Protein AF-M0ZTT5-F1 (afdb_monomer)

InterPro domains:
  IPR008390 AWPM-19-like [PF05512] (2-71)
  IPR008390 AWPM-19-like [PTHR33294] (6-71)

Nearest PDB structures (foldseek):
  6n63-assembly1_A-2  TM=5.335E-01  e=5.271E+00  Bacillus thermotolerans

Organism: Solanum tuberosum (NCBI:txid4113)

Secondary structure (DSSP, 8-state):
-PPPGGGSSS--SSS-TTHHHHHHHHHHHHHHHHHHHHHHHHHHHHT-GGGHHHHHHHHHHHHHHHHHHH-

Foldseek 3Di:
DDDPQVPDPDRDPDDDPCLVVLVVLLVQLVVLLVVLVVLVVVCVVPVDPVSVVVSVVSNVSSVVSNVVSVD

Solvent-accessible surface area (backbone atoms only — not comparable to full-atom values): 4023 Å² total; per-residue (Å²): 133,86,75,69,72,78,80,45,102,76,69,60,96,74,74,56,91,60,53,65,57,27,53,54,34,37,52,52,13,50,53,36,36,54,52,16,50,52,40,44,53,52,27,71,76,64,77,45,79,81,40,54,63,59,19,52,52,29,41,50,52,14,51,53,26,41,51,63,31,73,110

Radius of gyration: 19.21 Å; Cα contacts (8 Å, |Δi|>4): 53; chains: 1; bounding box: 41×23×56 Å

pLDDT: mean 71.97, std 9.4, range [44.03, 86.12]

Structure (mmCIF, N/CA/C/O backbone):
data_AF-M0ZTT5-F1
#
_entry.id   AF-M0ZTT5-F1
#
loop_
_atom_site.group_PDB
_atom_site.id
_atom_site.type_symbol
_atom_site.label_atom_id
_atom_site.label_alt_id
_atom_site.label_comp_id
_atom_site.label_asym_id
_atom_site.label_entity_id
_atom_site.label_seq_id
_atom_site.pdbx_PDB_ins_code
_atom_site.Cartn_x
_atom_site.Cartn_y
_atom_site.Cartn_z
_atom_site.occupancy
_atom_site.B_iso_or_equiv
_atom_site.auth_seq_id
_atom_site.auth_comp_id
_atom_site.auth_asym_id
_atom_site.auth_atom_id
_atom_site.pdbx_PDB_model_num
ATOM 1 N N . MET A 1 1 ? -19.608 15.592 34.006 1.00 44.03 1 MET A N 1
ATOM 2 C CA . MET A 1 1 ? -20.587 14.503 33.820 1.00 44.03 1 MET A CA 1
ATOM 3 C C . MET A 1 1 ? -20.163 13.763 32.574 1.00 44.03 1 MET A C 1
ATOM 5 O O . MET A 1 1 ? -20.251 14.325 31.491 1.00 44.03 1 MET A O 1
ATOM 9 N N . GLU A 1 2 ? -19.582 12.585 32.752 1.00 52.78 2 GLU A N 1
ATOM 10 C CA . GLU A 1 2 ? -19.129 11.743 31.648 1.00 52.78 2 GLU A CA 1
ATOM 11 C C . GLU A 1 2 ? -20.369 11.129 30.993 1.00 52.78 2 GLU A C 1
ATOM 13 O O . GLU A 1 2 ? -21.172 10.478 31.663 1.00 52.78 2 GLU A O 1
ATOM 18 N N . LEU A 1 3 ? -20.596 11.441 29.718 1.00 63.62 3 LEU A N 1
ATOM 19 C CA . LEU A 1 3 ? -21.742 10.925 28.978 1.00 63.62 3 LEU A CA 1
ATOM 20 C C . LEU A 1 3 ? -21.484 9.445 28.660 1.00 63.62 3 LEU A C 1
ATOM 22 O O . LEU A 1 3 ? -20.404 9.117 28.164 1.00 63.62 3 LEU A O 1
ATOM 26 N N . PRO A 1 4 ? -22.438 8.542 28.939 1.00 64.44 4 PRO A N 1
ATOM 27 C CA . PRO A 1 4 ? -22.243 7.118 28.718 1.00 64.44 4 PRO A CA 1
ATOM 28 C C . PRO A 1 4 ? -21.994 6.843 27.228 1.00 64.44 4 PRO A C 1
ATOM 30 O O . PRO A 1 4 ? -22.661 7.386 26.346 1.00 64.44 4 PRO A O 1
ATOM 33 N N . ALA A 1 5 ? -21.016 5.984 26.936 1.00 59.78 5 ALA A N 1
ATOM 34 C CA . ALA A 1 5 ? -20.459 5.799 25.593 1.00 59.78 5 ALA A CA 1
ATOM 35 C C . ALA A 1 5 ? -21.413 5.145 24.567 1.00 59.78 5 ALA A C 1
ATOM 37 O O . ALA A 1 5 ? -21.072 4.989 23.398 1.00 59.78 5 ALA A O 1
ATOM 38 N N . HIS A 1 6 ? -22.627 4.802 24.997 1.00 58.59 6 HIS A N 1
ATOM 39 C CA . HIS A 1 6 ? -23.703 4.238 24.183 1.00 58.59 6 HIS A CA 1
ATOM 40 C C . HIS A 1 6 ? -24.556 5.274 23.423 1.00 58.59 6 HIS A C 1
ATOM 42 O O . HIS A 1 6 ? -25.470 4.884 22.702 1.00 58.59 6 HIS A O 1
ATOM 48 N N . PHE A 1 7 ? -24.299 6.580 23.579 1.00 57.53 7 PHE A N 1
ATOM 49 C CA . PHE A 1 7 ? -25.096 7.634 22.926 1.00 57.53 7 PHE A CA 1
ATOM 50 C C . PHE A 1 7 ? -24.757 7.866 21.449 1.00 57.53 7 PHE A C 1
ATOM 52 O O . PHE A 1 7 ? -25.513 8.537 20.747 1.00 57.53 7 PHE A O 1
ATOM 59 N N . SER A 1 8 ? -23.642 7.317 20.966 1.00 58.22 8 SER A N 1
ATOM 60 C CA . SER A 1 8 ? -23.284 7.370 19.553 1.00 58.22 8 SER A CA 1
ATOM 61 C C . SER A 1 8 ? -23.542 5.998 18.922 1.00 58.22 8 SER A C 1
ATOM 63 O O . SER A 1 8 ? -23.030 5.005 19.441 1.00 58.22 8 SER A O 1
ATOM 65 N N . PRO A 1 9 ? -24.288 5.900 17.807 1.00 63.12 9 PRO A N 1
ATOM 66 C CA . PRO A 1 9 ? -24.589 4.627 17.141 1.00 63.12 9 PRO A CA 1
ATOM 67 C C . PRO A 1 9 ? -23.351 3.899 16.584 1.00 63.12 9 PRO A C 1
ATOM 69 O O . PRO A 1 9 ? -23.476 2.804 16.044 1.00 63.12 9 PRO A O 1
ATOM 72 N N . ILE A 1 10 ? -22.154 4.477 16.727 1.00 58.88 10 ILE A N 1
ATOM 73 C CA . ILE A 1 10 ? -20.879 3.842 16.407 1.00 58.88 10 ILE A CA 1
ATOM 74 C C . ILE A 1 10 ? -19.970 3.947 17.639 1.00 58.88 10 ILE A C 1
ATOM 76 O O . ILE A 1 10 ? -19.291 4.951 17.856 1.00 58.88 10 ILE A O 1
ATOM 80 N N . TYR A 1 11 ? -20.011 2.914 18.481 1.00 61.69 11 TYR A N 1
ATOM 81 C CA . TYR A 1 11 ? -19.143 2.762 19.648 1.00 61.69 11 TYR A CA 1
ATOM 82 C C . TYR A 1 11 ? -17.865 2.033 19.226 1.00 61.69 11 TYR A C 1
ATOM 84 O O . TYR A 1 11 ? -17.917 0.882 18.795 1.00 61.69 11 TYR A O 1
ATOM 92 N N . PHE A 1 12 ? -16.722 2.712 19.335 1.00 63.00 12 PHE A N 1
ATOM 93 C CA . PHE A 1 12 ? -15.407 2.155 19.025 1.00 63.00 12 PHE A CA 1
ATOM 94 C C . PHE A 1 12 ? -14.697 1.775 20.333 1.00 63.00 12 PHE A C 1
ATOM 96 O O . PHE A 1 12 ? -14.102 2.644 20.968 1.00 63.00 12 PHE A O 1
ATOM 103 N N . PRO A 1 13 ? -14.756 0.503 20.773 1.00 62.97 13 PRO A N 1
ATOM 104 C CA . PRO A 1 13 ? -14.118 0.064 22.017 1.00 62.97 13 PRO A CA 1
ATOM 105 C C . PRO A 1 13 ? -12.587 0.233 22.003 1.00 62.97 13 PRO A C 1
ATOM 107 O O . PRO A 1 13 ? -11.984 0.357 23.065 1.00 62.97 13 PRO A O 1
ATOM 110 N N . ILE A 1 14 ? -11.965 0.270 20.814 1.00 65.88 14 ILE A N 1
ATOM 111 C CA . ILE A 1 14 ? -10.562 0.637 20.562 1.00 65.88 14 ILE A CA 1
ATOM 112 C C . ILE A 1 14 ? -10.507 1.390 19.218 1.00 65.88 14 ILE A C 1
ATOM 114 O O . ILE A 1 14 ? -11.081 0.922 18.235 1.00 65.88 14 ILE A O 1
ATOM 118 N N . GLY A 1 15 ? -9.797 2.524 19.158 1.00 63.19 15 GLY A N 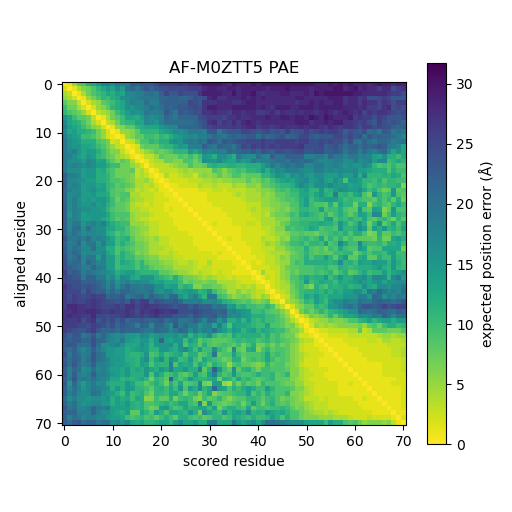1
ATOM 119 C CA . GLY A 1 15 ? -9.629 3.337 17.940 1.00 63.19 15 GLY A CA 1
ATOM 120 C C . GLY A 1 15 ? -10.576 4.542 17.848 1.00 63.19 15 GLY A C 1
ATOM 121 O O . GLY A 1 15 ? -11.414 4.761 18.719 1.00 63.19 15 GLY A O 1
ATOM 122 N N . ASN A 1 16 ? -10.419 5.360 16.805 1.00 73.06 16 ASN A N 1
ATOM 123 C CA . ASN A 1 16 ? -11.263 6.531 16.538 1.00 73.06 16 ASN A CA 1
ATOM 124 C C . ASN A 1 16 ? -11.999 6.367 15.196 1.00 73.06 16 ASN A C 1
ATOM 126 O O . ASN A 1 16 ? -11.665 5.496 14.394 1.00 73.06 16 ASN A O 1
ATOM 130 N N . ALA A 1 17 ? -12.984 7.225 14.912 1.00 69.56 17 ALA A N 1
ATOM 131 C CA . ALA A 1 17 ? -13.726 7.171 13.646 1.00 69.56 17 ALA A CA 1
ATOM 132 C C . ALA A 1 17 ? -12.824 7.297 12.394 1.00 69.56 17 ALA A C 1
ATOM 134 O O . ALA A 1 17 ? -13.239 6.916 11.303 1.00 69.56 17 ALA A O 1
ATOM 135 N N . ALA A 1 18 ? -11.588 7.794 12.544 1.00 66.88 18 ALA A N 1
ATOM 136 C CA . ALA A 1 18 ? -10.611 7.922 11.467 1.00 66.88 18 ALA A CA 1
ATOM 137 C C . ALA A 1 18 ? -9.854 6.612 11.166 1.00 66.88 18 ALA A C 1
ATOM 139 O O . ALA A 1 18 ? -9.393 6.421 10.042 1.00 66.88 18 ALA A O 1
ATOM 140 N N . THR A 1 19 ? -9.760 5.680 12.124 1.00 71.31 19 THR A N 1
ATOM 141 C CA . THR A 1 19 ? -9.006 4.421 11.978 1.00 71.31 19 THR A CA 1
ATOM 142 C C . THR A 1 19 ? -9.477 3.600 10.771 1.00 71.31 19 THR A C 1
ATOM 144 O O . THR A 1 19 ? -8.652 3.053 10.045 1.00 71.31 19 THR A O 1
ATOM 147 N N . GLY A 1 20 ? -10.785 3.576 10.487 1.00 71.06 20 GLY A N 1
ATOM 148 C CA . GLY A 1 20 ? -11.323 2.896 9.303 1.00 71.06 20 GLY A CA 1
ATOM 149 C C . GLY A 1 20 ? -10.837 3.493 7.976 1.00 71.06 20 GLY A C 1
ATOM 150 O O . GLY A 1 20 ? -10.526 2.7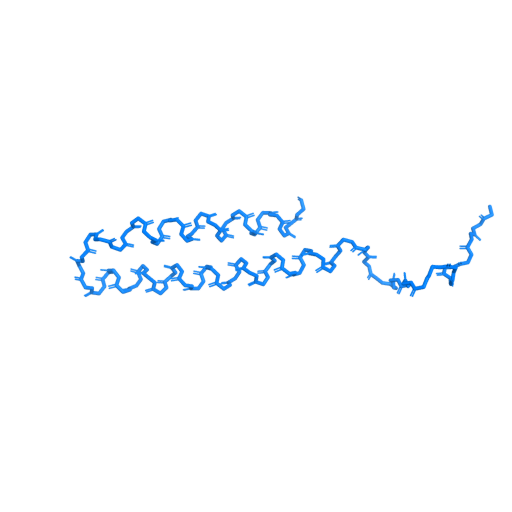50 7.048 1.00 71.06 20 GLY A O 1
ATOM 151 N N . PHE A 1 21 ? -10.705 4.819 7.892 1.00 77.06 21 PHE A N 1
ATOM 152 C CA . PHE A 1 21 ? -10.210 5.493 6.688 1.00 77.06 21 PHE A CA 1
ATOM 153 C C . PHE A 1 21 ? -8.720 5.212 6.459 1.00 77.06 21 PHE A C 1
ATOM 155 O O . PHE A 1 21 ? -8.324 4.885 5.340 1.00 77.06 21 PHE A O 1
ATOM 162 N N . PHE A 1 22 ? -7.905 5.245 7.518 1.00 72.88 22 PHE A N 1
ATOM 163 C CA . PHE A 1 22 ? -6.472 4.937 7.440 1.00 72.88 22 PHE A CA 1
ATOM 164 C C . PHE A 1 22 ? -6.192 3.513 6.935 1.00 72.88 22 PHE A C 1
ATOM 166 O O . PHE A 1 22 ? -5.300 3.317 6.109 1.00 72.88 22 PHE A O 1
ATOM 173 N N . VAL A 1 23 ? -6.997 2.525 7.345 1.00 80.25 23 VAL A N 1
ATOM 174 C CA . VAL A 1 23 ? -6.879 1.133 6.866 1.00 80.25 23 VAL A CA 1
ATOM 175 C C . VAL A 1 23 ? -7.120 1.029 5.357 1.00 80.25 23 VAL A C 1
ATOM 177 O O . VAL A 1 23 ? -6.400 0.307 4.666 1.00 80.25 23 VAL A O 1
ATOM 180 N N . VAL A 1 24 ? -8.096 1.768 4.822 1.00 84.69 24 VAL A N 1
ATOM 181 C CA . VAL A 1 24 ? -8.370 1.783 3.377 1.00 84.69 24 VAL A CA 1
ATOM 182 C C . VAL A 1 24 ? -7.188 2.383 2.613 1.00 84.69 24 VAL A C 1
ATOM 184 O O . VAL A 1 24 ? -6.746 1.796 1.625 1.00 84.69 24 VAL A O 1
ATOM 187 N N . PHE A 1 25 ? -6.615 3.491 3.094 1.00 77.56 25 PHE A N 1
ATOM 188 C CA . PHE A 1 25 ? -5.420 4.079 2.480 1.00 77.56 25 PHE A CA 1
ATOM 189 C C . PHE A 1 25 ? -4.220 3.124 2.516 1.00 77.56 25 PHE A C 1
ATOM 191 O O . PHE A 1 25 ? -3.544 2.973 1.498 1.00 77.56 25 PHE A O 1
ATOM 198 N N . ALA A 1 26 ? -4.009 2.412 3.628 1.00 78.06 26 ALA A N 1
ATOM 199 C CA . ALA A 1 26 ? -2.943 1.417 3.756 1.00 78.06 26 ALA A CA 1
ATOM 200 C C . ALA A 1 26 ? -3.097 0.255 2.757 1.00 78.06 26 ALA A C 1
ATOM 202 O O . ALA A 1 26 ? -2.119 -0.169 2.138 1.00 78.06 26 ALA A O 1
ATOM 203 N N . LEU A 1 27 ? -4.323 -0.242 2.558 1.00 84.81 27 LEU A N 1
ATOM 204 C CA . LEU A 1 27 ? -4.595 -1.314 1.594 1.00 84.81 27 LEU A CA 1
ATOM 205 C C . LEU A 1 27 ? -4.316 -0.872 0.154 1.00 84.81 27 LEU A C 1
ATOM 207 O O . LEU A 1 27 ? -3.673 -1.607 -0.598 1.00 84.81 27 LEU A O 1
ATOM 211 N N . ILE A 1 28 ? -4.746 0.336 -0.224 1.00 86.00 28 ILE A N 1
ATOM 212 C CA . ILE A 1 28 ? -4.480 0.873 -1.566 1.00 86.00 28 ILE A CA 1
ATOM 213 C C . ILE A 1 28 ? -2.970 1.092 -1.749 1.00 86.00 28 ILE A C 1
ATOM 215 O O . ILE A 1 28 ? -2.423 0.690 -2.776 1.00 86.00 28 ILE A O 1
ATOM 219 N N . ALA A 1 29 ? -2.278 1.645 -0.745 1.00 82.94 29 ALA A N 1
ATOM 220 C CA . ALA A 1 29 ? -0.827 1.832 -0.772 1.00 82.94 29 ALA A CA 1
ATOM 221 C C . ALA A 1 29 ? -0.084 0.518 -1.053 1.00 82.94 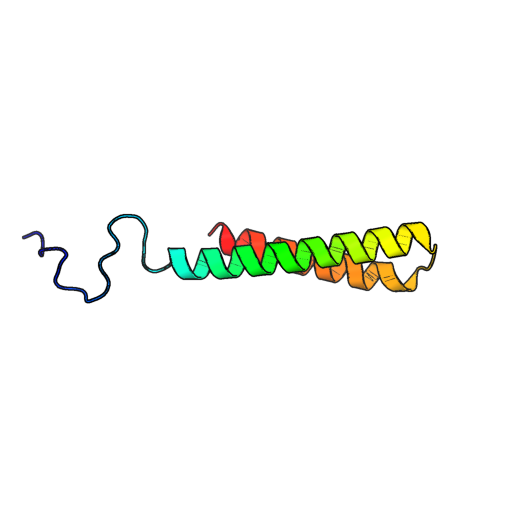29 ALA A C 1
ATOM 223 O O . ALA A 1 29 ? 0.798 0.470 -1.912 1.00 82.94 29 ALA A O 1
ATOM 224 N N . GLY A 1 30 ? -0.486 -0.559 -0.371 1.00 81.19 30 GLY A N 1
ATOM 225 C CA . GLY 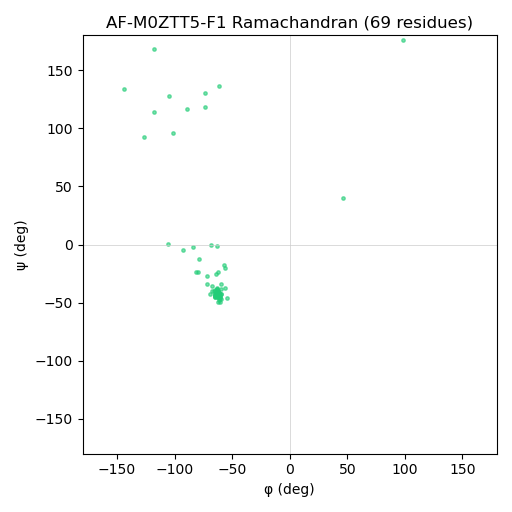A 1 30 ? 0.089 -1.889 -0.551 1.00 81.19 30 GLY A CA 1
ATOM 226 C C . GLY A 1 30 ? -0.097 -2.429 -1.970 1.00 81.19 30 GLY A C 1
ATOM 227 O O . GLY A 1 30 ? 0.872 -2.873 -2.586 1.00 81.19 30 GLY A O 1
ATOM 228 N N . VAL A 1 31 ? -1.312 -2.346 -2.525 1.00 85.94 31 VAL A N 1
ATOM 229 C CA . VAL A 1 31 ? -1.599 -2.816 -3.895 1.00 85.94 31 VAL A CA 1
ATOM 230 C C . VAL A 1 31 ? -0.777 -2.047 -4.929 1.00 85.94 31 VAL A C 1
ATOM 232 O O . VAL A 1 31 ? -0.160 -2.656 -5.808 1.00 85.94 31 VAL A O 1
ATOM 235 N N . VAL A 1 32 ? -0.723 -0.719 -4.806 1.00 86.12 32 VAL A N 1
ATOM 236 C CA . VAL A 1 32 ? 0.059 0.126 -5.717 1.00 86.12 32 VAL A CA 1
ATOM 237 C C . VAL A 1 32 ? 1.558 -0.177 -5.585 1.00 86.12 32 VAL A C 1
ATOM 239 O O . VAL A 1 32 ? 2.253 -0.273 -6.597 1.00 86.12 32 VAL A O 1
ATOM 242 N N . GLY A 1 33 ? 2.051 -0.413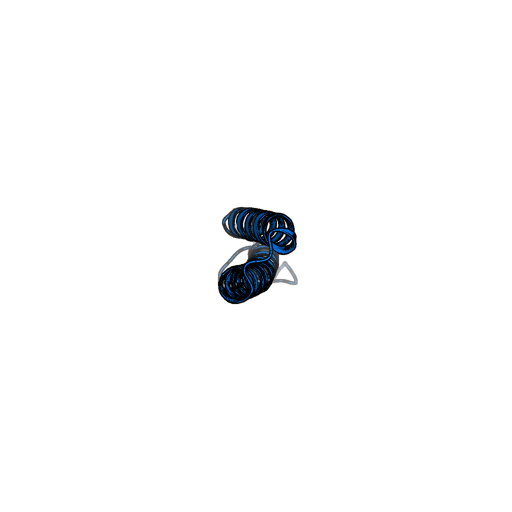 -4.366 1.00 81.94 33 GLY A N 1
ATOM 243 C CA . GLY A 1 33 ? 3.437 -0.813 -4.119 1.00 81.94 33 GLY A CA 1
ATOM 244 C C . GLY A 1 33 ? 3.800 -2.138 -4.795 1.00 81.94 33 GLY A C 1
ATOM 245 O O . GLY A 1 33 ? 4.813 -2.221 -5.490 1.00 81.94 33 GLY A O 1
ATOM 246 N N . VAL A 1 34 ? 2.945 -3.159 -4.676 1.00 79.12 34 VAL A N 1
ATOM 247 C CA . VAL A 1 34 ? 3.147 -4.460 -5.342 1.00 79.12 34 VAL A CA 1
ATOM 248 C C . VAL A 1 34 ? 3.144 -4.310 -6.867 1.00 79.12 34 VAL A C 1
ATOM 250 O O . VAL A 1 34 ? 4.025 -4.855 -7.536 1.00 79.12 34 VAL A O 1
ATOM 253 N N . ALA A 1 35 ? 2.215 -3.529 -7.428 1.00 80.44 35 ALA A N 1
ATOM 254 C CA . ALA A 1 35 ? 2.172 -3.250 -8.865 1.00 80.44 35 ALA A CA 1
ATOM 255 C C . ALA A 1 35 ? 3.434 -2.513 -9.353 1.00 80.44 35 ALA A C 1
ATOM 257 O O . ALA A 1 35 ? 3.987 -2.854 -10.401 1.00 80.44 35 ALA A O 1
ATOM 258 N N . SER A 1 36 ? 3.937 -1.559 -8.564 1.00 79.56 36 SER A N 1
ATOM 259 C CA . SER A 1 36 ? 5.192 -0.854 -8.837 1.00 79.56 36 SER A CA 1
ATOM 260 C C . SER A 1 36 ? 6.387 -1.807 -8.883 1.00 79.56 36 SER A C 1
ATOM 262 O O . SER A 1 36 ? 7.206 -1.725 -9.800 1.00 79.56 36 SER A O 1
ATOM 264 N N . VAL A 1 37 ? 6.489 -2.726 -7.916 1.00 78.44 37 VAL A N 1
ATOM 265 C CA . VAL A 1 37 ? 7.564 -3.730 -7.865 1.00 78.44 37 VAL A CA 1
ATOM 266 C C . VAL A 1 37 ? 7.479 -4.674 -9.060 1.00 78.44 37 VAL A C 1
ATOM 268 O O . VAL A 1 37 ? 8.494 -4.924 -9.703 1.00 78.44 37 VAL A O 1
ATOM 271 N N . LEU A 1 38 ? 6.283 -5.156 -9.411 1.00 78.44 38 LEU A N 1
ATOM 272 C CA . LEU A 1 38 ? 6.077 -6.008 -10.587 1.00 78.44 38 LEU A CA 1
ATOM 273 C C . LEU A 1 38 ? 6.473 -5.292 -11.886 1.00 78.44 38 LEU A C 1
ATOM 275 O O . LEU A 1 38 ? 7.178 -5.875 -12.712 1.00 78.44 38 LEU A O 1
ATOM 279 N N . SER A 1 39 ? 6.088 -4.022 -12.044 1.00 77.75 39 SER A N 1
ATOM 280 C CA . SER A 1 39 ? 6.491 -3.191 -13.185 1.00 77.75 39 SER A CA 1
ATOM 281 C C . SER A 1 39 ? 8.012 -3.002 -13.238 1.00 77.75 39 SER A C 1
ATOM 283 O O . SER A 1 39 ? 8.617 -3.147 -14.300 1.00 77.75 39 SER A O 1
ATOM 285 N N . GLY A 1 40 ? 8.652 -2.745 -12.093 1.00 71.81 40 GLY A N 1
ATOM 286 C CA . GLY A 1 40 ? 10.109 -2.620 -11.987 1.00 71.81 40 GLY A CA 1
ATOM 287 C C . GLY A 1 40 ? 10.859 -3.928 -12.267 1.00 71.81 40 GLY A C 1
ATOM 288 O O . GLY A 1 40 ? 11.868 -3.930 -12.967 1.00 71.81 40 GLY A O 1
ATOM 289 N N . LEU A 1 41 ? 10.355 -5.069 -11.796 1.00 73.94 41 LEU A N 1
ATOM 290 C CA . LEU A 1 41 ? 10.937 -6.383 -12.088 1.00 73.94 41 LEU A CA 1
ATOM 291 C C . LEU A 1 41 ? 10.790 -6.752 -13.569 1.00 73.94 41 LEU A C 1
ATOM 293 O O . LEU A 1 41 ? 11.729 -7.280 -14.169 1.00 73.94 41 LEU A O 1
ATOM 297 N N . ASN A 1 42 ? 9.636 -6.447 -14.171 1.00 70.38 42 ASN A N 1
ATOM 298 C CA . ASN A 1 42 ? 9.421 -6.648 -15.601 1.00 70.38 42 ASN A CA 1
ATOM 299 C C . ASN A 1 42 ? 10.371 -5.778 -16.440 1.00 70.38 42 ASN A C 1
ATOM 301 O O . ASN A 1 42 ? 10.926 -6.255 -17.428 1.00 70.38 42 ASN A O 1
ATOM 305 N N . HIS A 1 43 ? 10.619 -4.543 -15.993 1.00 65.81 43 HIS A N 1
ATOM 306 C CA . HIS A 1 43 ? 11.586 -3.627 -16.590 1.00 65.81 43 HIS A CA 1
ATOM 307 C C . HIS A 1 43 ? 13.019 -4.189 -16.574 1.00 65.81 43 HIS A C 1
ATOM 309 O O . HIS A 1 43 ? 13.677 -4.233 -17.612 1.00 65.81 43 HIS A O 1
ATOM 315 N N . ILE A 1 44 ? 13.482 -4.683 -15.418 1.00 66.81 44 ILE A N 1
ATOM 316 C CA . ILE A 1 44 ? 14.829 -5.260 -15.259 1.00 66.81 44 ILE A CA 1
ATOM 317 C C . ILE A 1 44 ? 15.001 -6.514 -16.130 1.00 66.81 44 ILE A C 1
ATOM 319 O O . ILE A 1 44 ? 16.068 -6.709 -16.709 1.00 66.81 44 ILE A O 1
ATOM 323 N N . ARG A 1 4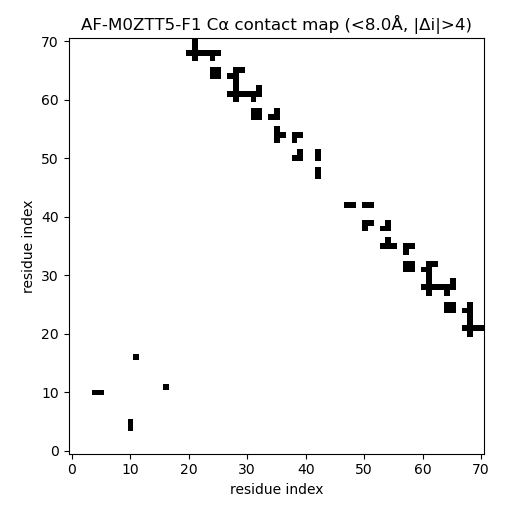5 ? 13.958 -7.348 -16.263 1.00 65.44 45 ARG A N 1
ATOM 324 C CA . ARG A 1 45 ? 13.997 -8.546 -17.121 1.00 65.44 45 ARG A CA 1
ATOM 325 C C . ARG A 1 45 ? 13.986 -8.245 -18.620 1.00 65.44 45 ARG A C 1
ATOM 327 O O . ARG A 1 45 ? 14.579 -9.018 -19.364 1.00 65.44 45 ARG A O 1
ATOM 334 N N . HIS A 1 46 ? 13.300 -7.190 -19.058 1.00 62.03 46 HIS A N 1
ATOM 335 C CA . HIS A 1 46 ? 13.104 -6.893 -20.484 1.00 62.03 46 HIS A CA 1
ATOM 336 C C . HIS A 1 46 ? 13.950 -5.727 -21.017 1.00 62.03 46 HIS A C 1
ATOM 338 O O . HIS A 1 46 ? 13.850 -5.429 -22.203 1.00 62.03 46 HIS A O 1
ATOM 344 N N . TRP A 1 47 ? 14.784 -5.084 -20.186 1.00 56.16 47 TRP A N 1
ATOM 345 C CA . TRP A 1 47 ? 15.722 -4.016 -20.582 1.00 56.16 47 TRP A CA 1
ATOM 346 C C . TRP A 1 47 ? 15.089 -2.944 -21.494 1.00 56.16 47 TRP A C 1
ATOM 348 O O . TRP A 1 47 ? 15.704 -2.474 -22.447 1.00 56.16 47 TRP A O 1
ATOM 358 N N . ASN A 1 48 ? 13.841 -2.550 -21.207 1.00 58.53 48 ASN A N 1
ATOM 359 C CA . ASN A 1 48 ? 13.123 -1.553 -22.003 1.00 58.53 48 ASN A CA 1
ATOM 360 C C . ASN A 1 48 ? 12.780 -0.303 -21.182 1.00 58.53 48 ASN A C 1
ATOM 362 O O . ASN A 1 48 ? 11.974 -0.382 -20.258 1.00 58.53 48 ASN A O 1
ATOM 366 N N . ILE A 1 49 ? 13.382 0.840 -21.526 1.00 59.66 49 ILE A N 1
ATOM 367 C CA . ILE A 1 49 ? 13.338 2.139 -20.813 1.00 59.66 49 ILE A CA 1
ATOM 368 C C . ILE A 1 49 ? 11.905 2.669 -20.601 1.00 59.66 49 ILE A C 1
ATOM 370 O O . ILE A 1 49 ? 11.662 3.432 -19.669 1.00 59.66 49 ILE A O 1
ATOM 374 N N . ASP A 1 50 ? 10.933 2.199 -21.380 1.00 65.88 50 ASP A N 1
ATOM 375 C CA . ASP A 1 50 ? 9.551 2.695 -21.359 1.00 65.88 50 ASP A CA 1
ATOM 376 C C . ASP A 1 50 ? 8.798 2.465 -20.036 1.00 65.88 50 ASP A C 1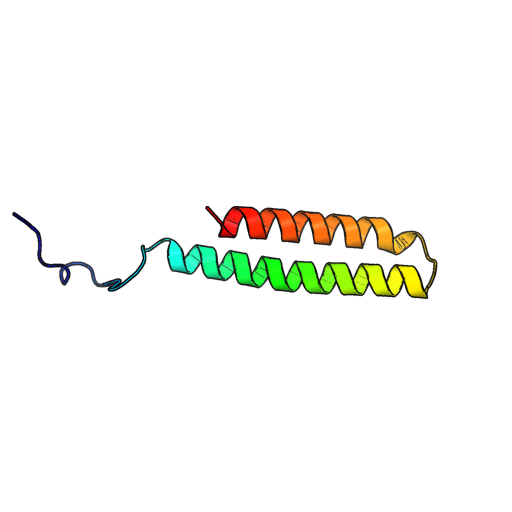
ATOM 378 O O . ASP A 1 50 ? 7.877 3.210 -19.706 1.00 65.88 50 ASP A O 1
ATOM 382 N N . SER A 1 51 ? 9.172 1.455 -19.241 1.00 64.81 51 SER A N 1
ATOM 383 C CA . SER A 1 51 ? 8.461 1.116 -17.994 1.00 64.81 51 SER A CA 1
ATOM 384 C C . SER A 1 51 ? 9.024 1.786 -16.729 1.00 64.81 51 SER A C 1
ATOM 386 O O . SER A 1 51 ? 8.430 1.654 -15.655 1.00 64.81 51 SER A O 1
ATOM 388 N N . LEU A 1 52 ? 10.138 2.521 -16.839 1.00 67.06 52 LEU A N 1
ATOM 389 C CA . LEU A 1 52 ? 10.761 3.278 -15.738 1.00 67.06 52 LEU A CA 1
ATOM 390 C C . LEU A 1 52 ? 9.845 4.386 -15.178 1.00 67.06 52 LEU A C 1
ATOM 392 O O . LEU A 1 52 ? 9.643 4.417 -13.961 1.00 67.06 52 LEU A O 1
ATOM 396 N N . PRO A 1 53 ? 9.246 5.262 -16.016 1.00 76.44 53 PRO A N 1
ATOM 397 C CA . PRO A 1 53 ? 8.374 6.336 -15.537 1.00 76.44 53 PRO A CA 1
ATOM 398 C C . PRO A 1 53 ? 7.117 5.798 -14.846 1.00 76.44 53 PRO A C 1
ATOM 400 O O . PRO A 1 53 ? 6.733 6.294 -13.792 1.00 76.44 53 PRO A O 1
ATOM 403 N N . ALA A 1 54 ? 6.515 4.738 -15.395 1.00 76.31 54 ALA A N 1
ATOM 404 C CA . ALA A 1 54 ? 5.319 4.116 -14.829 1.00 76.31 54 ALA A CA 1
ATOM 405 C C . ALA A 1 54 ? 5.587 3.480 -13.453 1.00 76.31 54 ALA A C 1
ATOM 407 O O . ALA A 1 54 ? 4.796 3.660 -12.526 1.00 76.31 54 ALA A O 1
ATOM 408 N N . ALA A 1 55 ? 6.723 2.790 -13.293 1.00 78.00 55 ALA A N 1
ATOM 409 C CA . ALA A 1 55 ? 7.135 2.243 -12.002 1.00 78.00 55 ALA A CA 1
ATOM 410 C C . ALA A 1 55 ? 7.431 3.356 -10.981 1.00 78.00 55 ALA A C 1
ATOM 412 O O . ALA A 1 55 ? 6.985 3.276 -9.842 1.00 78.00 55 ALA A O 1
ATOM 413 N N . ALA A 1 56 ? 8.121 4.428 -11.384 1.00 80.50 56 ALA A N 1
ATOM 414 C CA . ALA A 1 56 ? 8.407 5.558 -10.499 1.00 80.50 56 ALA A CA 1
ATOM 415 C C . ALA A 1 56 ? 7.127 6.276 -10.031 1.00 80.50 56 ALA A C 1
ATOM 417 O O . ALA A 1 56 ? 6.986 6.575 -8.844 1.00 80.50 56 ALA A O 1
ATOM 418 N N . SER A 1 57 ? 6.166 6.507 -10.932 1.00 79.88 57 SER A N 1
ATOM 419 C CA . SER A 1 57 ? 4.866 7.089 -10.577 1.00 79.88 57 SER A CA 1
ATOM 420 C C . SER A 1 57 ? 4.068 6.185 -9.635 1.00 79.88 57 SER A C 1
ATOM 422 O O . SER A 1 57 ? 3.508 6.680 -8.659 1.00 79.88 57 SER A O 1
ATOM 424 N N . ALA A 1 58 ? 4.049 4.868 -9.867 1.00 79.19 58 ALA A N 1
ATOM 425 C CA . ALA A 1 58 ? 3.392 3.923 -8.965 1.00 79.19 58 ALA A CA 1
ATOM 426 C C . ALA A 1 58 ? 4.052 3.910 -7.573 1.00 79.19 58 ALA A C 1
ATOM 428 O O . ALA A 1 58 ? 3.351 3.989 -6.565 1.00 79.19 58 ALA A O 1
ATOM 429 N N . ALA A 1 59 ? 5.385 3.906 -7.495 1.00 76.06 59 ALA A N 1
ATOM 430 C CA . ALA A 1 59 ? 6.109 4.002 -6.228 1.00 76.06 59 ALA A CA 1
ATOM 431 C C . ALA A 1 59 ? 5.784 5.301 -5.468 1.00 76.06 59 ALA A C 1
ATOM 433 O O . ALA A 1 59 ? 5.552 5.261 -4.260 1.00 76.06 59 ALA A O 1
ATOM 434 N N . ALA A 1 60 ? 5.713 6.437 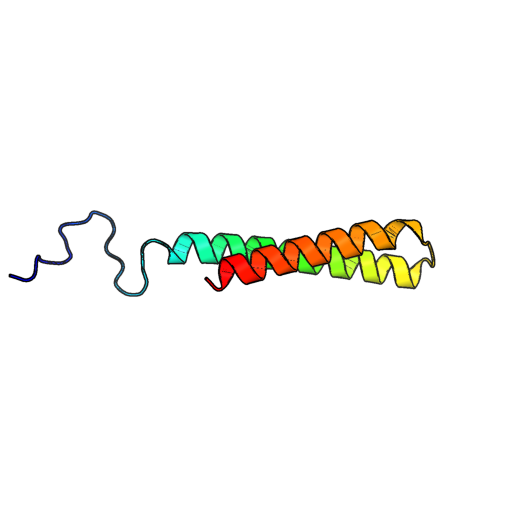-6.170 1.00 82.69 60 ALA A N 1
ATOM 435 C CA . ALA A 1 60 ? 5.349 7.720 -5.571 1.00 82.69 60 ALA A CA 1
ATOM 436 C C . ALA A 1 60 ? 3.918 7.704 -5.007 1.00 82.69 60 ALA A C 1
ATOM 438 O O . ALA A 1 60 ? 3.705 8.113 -3.867 1.00 82.69 60 ALA A O 1
ATOM 439 N N . ILE A 1 61 ? 2.952 7.162 -5.759 1.00 80.19 61 ILE A N 1
ATOM 440 C CA . ILE A 1 61 ? 1.559 7.022 -5.304 1.00 80.19 61 ILE A CA 1
ATOM 441 C C . ILE A 1 61 ? 1.482 6.099 -4.079 1.00 80.19 61 ILE A C 1
ATOM 443 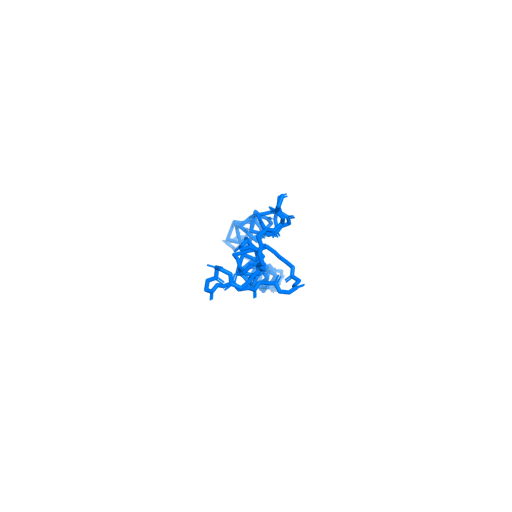O O . ILE A 1 61 ? 0.832 6.442 -3.092 1.00 80.19 61 ILE A O 1
ATOM 447 N N . ALA A 1 62 ? 2.172 4.954 -4.107 1.00 83.62 62 ALA A N 1
ATOM 448 C CA . ALA A 1 62 ? 2.224 4.029 -2.976 1.00 83.62 62 ALA A CA 1
ATOM 449 C C . ALA A 1 62 ? 2.816 4.691 -1.720 1.00 83.62 62 ALA A C 1
ATOM 451 O O . ALA A 1 62 ? 2.279 4.536 -0.621 1.00 83.62 62 ALA A O 1
ATOM 452 N N . TRP A 1 63 ? 3.889 5.468 -1.881 1.00 84.56 63 TRP A N 1
ATOM 453 C CA . TRP A 1 63 ? 4.524 6.191 -0.781 1.00 84.56 63 TRP A CA 1
ATOM 454 C C . TRP A 1 63 ? 3.600 7.267 -0.195 1.00 84.56 63 TRP A C 1
ATOM 456 O O . TRP A 1 63 ? 3.417 7.314 1.021 1.00 84.56 63 TRP A O 1
ATOM 466 N N . SER A 1 64 ? 2.933 8.063 -1.038 1.00 80.31 64 SER A N 1
ATOM 467 C CA . SER A 1 64 ? 1.955 9.065 -0.590 1.00 80.31 64 SER A CA 1
ATOM 468 C C . SER A 1 64 ? 0.764 8.447 0.148 1.00 80.31 64 SER A C 1
ATOM 470 O O . SER A 1 64 ? 0.348 8.976 1.175 1.00 80.31 64 SER A O 1
ATOM 472 N N . LEU A 1 65 ? 0.231 7.318 -0.331 1.00 74.06 65 LEU A N 1
ATOM 473 C CA . LEU A 1 65 ? -0.854 6.604 0.351 1.00 74.06 65 LEU A CA 1
ATOM 474 C C . LEU A 1 65 ? -0.400 6.002 1.687 1.00 74.06 65 LEU A C 1
ATOM 476 O O . LEU A 1 65 ? -1.172 5.996 2.640 1.00 74.06 65 LEU A O 1
ATOM 480 N N . THR A 1 66 ? 0.849 5.532 1.773 1.00 75.56 66 THR A N 1
ATOM 481 C CA . THR A 1 66 ? 1.431 5.040 3.032 1.00 75.56 66 THR A CA 1
ATOM 482 C C . THR A 1 66 ? 1.548 6.171 4.049 1.00 75.56 66 THR A C 1
ATOM 484 O O . THR A 1 66 ? 1.137 5.996 5.191 1.00 75.56 66 THR A O 1
ATOM 487 N N . LEU A 1 67 ? 2.041 7.346 3.639 1.00 78.50 67 LEU A N 1
ATOM 488 C CA . LEU A 1 67 ? 2.087 8.524 4.511 1.00 78.50 67 LEU A CA 1
ATOM 489 C C . LEU A 1 67 ? 0.695 8.937 4.980 1.00 78.50 67 LEU A C 1
ATOM 491 O O . LEU A 1 67 ? 0.483 9.136 6.171 1.00 78.50 67 LEU A O 1
ATOM 495 N N . LEU A 1 68 ? -0.266 9.002 4.056 1.00 76.44 68 LEU A N 1
ATOM 496 C CA . LEU A 1 68 ? -1.652 9.307 4.392 1.00 76.44 68 LEU A CA 1
ATOM 497 C C . LEU A 1 68 ? -2.241 8.284 5.368 1.00 76.44 68 LEU A C 1
ATOM 499 O O . LEU A 1 68 ? -3.052 8.655 6.202 1.00 76.44 68 LEU A O 1
ATOM 503 N N . ALA A 1 69 ? -1.838 7.014 5.282 1.00 72.00 69 ALA A N 1
ATOM 504 C CA . ALA A 1 69 ? -2.263 5.962 6.199 1.00 72.00 69 ALA A CA 1
ATOM 505 C C . ALA A 1 69 ? -1.647 6.077 7.608 1.00 72.00 69 ALA A C 1
ATOM 507 O O . ALA A 1 69 ? -2.239 5.583 8.566 1.00 72.00 69 ALA A O 1
ATOM 508 N N . MET A 1 70 ? -0.466 6.687 7.737 1.00 79.56 70 MET A N 1
ATOM 509 C CA . MET A 1 70 ? 0.233 6.840 9.020 1.00 79.56 70 MET A CA 1
ATOM 510 C C . MET A 1 70 ? -0.318 7.992 9.874 1.00 79.56 70 MET A C 1
ATOM 512 O O . MET A 1 70 ? -0.203 7.912 11.099 1.00 79.56 70 MET A O 1
ATOM 516 N N . GLY A 1 71 ? -0.970 8.984 9.253 1.00 65.00 71 GLY A N 1
ATOM 517 C CA . GLY A 1 71 ? -1.555 10.151 9.929 1.00 65.00 71 GLY A CA 1
ATOM 518 C C . GLY A 1 71 ? -0.712 11.407 9.813 1.00 65.00 71 GLY A C 1
ATOM 519 O O . GLY A 1 71 ? 0.492 11.346 10.144 1.00 65.00 71 GLY A O 1
#

Mean predicted aligned error: 12.64 Å

Sequence (71 aa):
MELPAHFSPIYFPIGNAATGFFVVFALIAGVVGVASVLSGLNHIRHWNIDSLPAAASAAAIAWSLTLLAMG